Protein AF-A0A7C9DR05-F1 (afdb_monomer_lite)

Sequence (102 aa):
LGPEIKPVDAVTITAGLDNQGVVILQRQIMKEQDEGLEKLEETVISTKHVALTVNEELSLHARLIDSLDDHVEFTGSRMQVLFCYHISFSFPRVRFNRSLLY

pLDDT: mean 85.6, std 13.44, range [41.84, 97.75]

Foldseek 3Di:
DPPPCDPVNVCVVCVPDDPVRNVVVVVVVVVVVVVVVVVVVVVVVVVVVVVVVVVVVVVVVVVVVVVVVVVVVVVVLVVVVVVVVVCCVVPVPDDDDPVVSD

Radius of gyration: 35.76 Å; chains: 1; bounding box: 70×25×89 Å

Secondary structure (DSSP, 8-state):
------HHHHHHHHTT--HHHHHHHHHHHHHHHHHHHHHHHHHHHHHHHHHHHHHHHHHHHHHHHHHHHHHHHHHHHHHHHHHHHHHHHH-TT----GGG--

Structure (mmCIF, N/CA/C/O backbone):
data_AF-A0A7C9DR05-F1
#
_entry.id   AF-A0A7C9DR05-F1
#
loop_
_atom_site.group_PDB
_atom_site.id
_atom_site.type_symbol
_atom_site.label_atom_id
_atom_site.label_alt_id
_atom_site.label_comp_id
_atom_site.label_asym_id
_atom_site.label_entity_id
_atom_site.label_seq_id
_atom_site.pdbx_PDB_ins_code
_atom_site.Cartn_x
_atom_site.Cartn_y
_atom_site.Cartn_z
_atom_site.occupancy
_atom_site.B_iso_or_equiv
_atom_site.auth_seq_id
_atom_site.auth_comp_id
_atom_site.auth_asym_id
_atom_site.auth_atom_id
_atom_site.pdbx_PDB_model_num
ATOM 1 N N . LEU A 1 1 ? -16.059 -6.110 9.584 1.00 41.84 1 LEU A N 1
ATOM 2 C CA . LEU A 1 1 ? -17.383 -6.762 9.696 1.00 41.84 1 LEU A CA 1
ATOM 3 C C .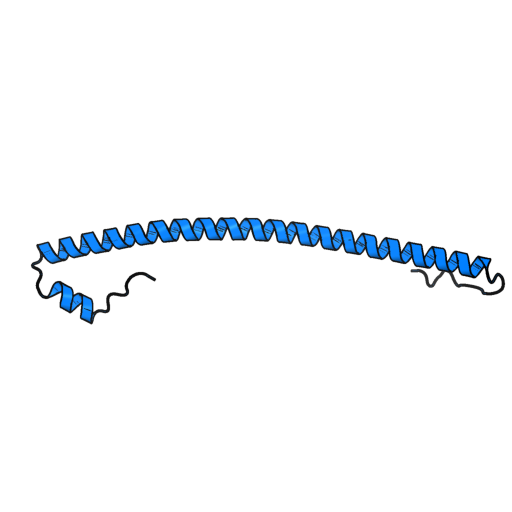 LEU A 1 1 ? -17.521 -7.198 11.146 1.00 41.84 1 LEU A C 1
ATOM 5 O O . LEU A 1 1 ? -16.951 -8.216 11.514 1.00 41.84 1 LEU A O 1
ATOM 9 N N . GLY A 1 2 ? -18.113 -6.345 11.988 1.00 56.81 2 GLY A N 1
ATOM 10 C CA . GLY A 1 2 ? -18.396 -6.697 13.385 1.00 56.81 2 GLY A CA 1
ATOM 11 C C . GLY A 1 2 ? -19.436 -7.821 13.452 1.00 56.81 2 GLY A C 1
ATOM 12 O O . GLY A 1 2 ? -20.055 -8.110 12.425 1.00 56.81 2 GLY A O 1
ATOM 13 N N . PRO A 1 3 ? -19.627 -8.467 14.613 1.00 60.34 3 PRO A N 1
ATOM 14 C CA . PRO A 1 3 ? -20.651 -9.491 14.754 1.00 60.34 3 PRO A CA 1
ATOM 15 C C . PRO A 1 3 ? -22.007 -8.865 14.417 1.00 60.34 3 PRO A C 1
ATOM 17 O O . PRO A 1 3 ? -22.508 -7.999 15.131 1.00 60.34 3 PRO A O 1
ATOM 20 N N . GLU A 1 4 ? -22.574 -9.257 13.279 1.00 58.84 4 GLU A N 1
ATOM 21 C CA . GLU A 1 4 ? -23.923 -8.875 12.891 1.00 58.84 4 GLU A CA 1
ATOM 22 C C . GLU A 1 4 ? -24.874 -9.639 13.815 1.00 58.84 4 GLU A C 1
ATOM 24 O O . GLU A 1 4 ? -25.217 -10.794 13.566 1.00 58.84 4 GLU A O 1
ATOM 29 N N . ILE A 1 5 ? -25.236 -9.028 14.947 1.00 62.88 5 ILE A N 1
ATOM 30 C CA . ILE A 1 5 ? -26.241 -9.599 15.840 1.00 62.88 5 ILE A CA 1
ATOM 31 C C . ILE A 1 5 ? -27.564 -9.501 15.086 1.00 62.88 5 ILE A C 1
ATOM 33 O O . ILE A 1 5 ? -28.135 -8.416 14.947 1.00 62.88 5 ILE A O 1
ATOM 37 N N . LYS A 1 6 ? -28.042 -10.627 14.551 1.00 68.38 6 LYS A N 1
ATOM 38 C CA . LYS A 1 6 ? -29.340 -10.662 13.883 1.00 68.38 6 LYS A CA 1
ATOM 39 C C . LYS A 1 6 ? -30.409 -10.220 14.886 1.00 68.38 6 LYS A C 1
ATOM 41 O O . LYS A 1 6 ? -30.320 -10.563 16.065 1.00 68.38 6 LYS A O 1
ATOM 46 N N . PRO A 1 7 ? -31.455 -9.503 14.451 1.00 64.25 7 PRO A N 1
ATOM 47 C CA . PRO A 1 7 ? -32.481 -8.983 15.356 1.00 64.25 7 PRO A CA 1
ATOM 48 C C . PRO A 1 7 ? -33.153 -10.082 16.203 1.00 64.25 7 PRO A C 1
ATOM 50 O O . PRO A 1 7 ? -33.514 -9.838 17.349 1.00 64.25 7 PRO A O 1
ATOM 53 N N . VAL A 1 8 ? -33.246 -11.312 15.681 1.00 65.00 8 VAL A N 1
ATOM 54 C CA . VAL A 1 8 ? -33.702 -12.503 16.423 1.00 65.00 8 VAL A CA 1
ATOM 55 C C . VAL A 1 8 ? -32.773 -12.879 17.585 1.00 65.00 8 VAL A C 1
ATOM 57 O O . VAL A 1 8 ? -33.252 -13.241 18.661 1.00 65.00 8 VAL A O 1
ATOM 60 N N . ASP A 1 9 ? -31.461 -12.745 17.408 1.00 71.88 9 ASP A N 1
ATOM 61 C CA . ASP A 1 9 ? -30.470 -13.065 18.435 1.00 71.88 9 ASP A CA 1
ATOM 62 C C . ASP A 1 9 ? -30.470 -11.987 19.525 1.00 71.88 9 ASP A C 1
ATOM 64 O O . ASP A 1 9 ? -30.456 -12.310 20.708 1.00 71.88 9 ASP A O 1
ATOM 68 N N . ALA A 1 10 ? -30.614 -10.710 19.155 1.00 70.88 10 ALA A N 1
ATOM 69 C CA . ALA A 1 10 ? -30.713 -9.603 20.110 1.00 70.88 10 ALA A CA 1
ATOM 70 C C . ALA A 1 10 ? -31.934 -9.731 21.042 1.00 70.88 10 ALA A C 1
ATOM 72 O O . ALA A 1 10 ? -31.819 -9.530 22.253 1.00 70.88 10 ALA A O 1
ATOM 73 N N . VAL A 1 11 ? -33.095 -10.112 20.498 1.00 75.19 11 VAL A N 1
ATOM 74 C CA . VAL A 1 11 ? -34.311 -10.368 21.290 1.00 75.19 11 VAL A CA 1
ATOM 75 C C . VAL A 1 11 ? -34.119 -11.582 22.201 1.00 75.19 11 VAL A C 1
ATOM 77 O O . VAL A 1 11 ? -34.504 -11.539 23.365 1.00 75.19 11 VAL A O 1
ATOM 80 N N . THR A 1 12 ? -33.463 -12.638 21.716 1.00 78.19 12 THR A N 1
ATOM 81 C CA . THR A 1 12 ? -33.197 -13.849 22.510 1.00 78.19 12 THR A CA 1
ATOM 82 C C . THR A 1 12 ? -32.218 -13.584 23.661 1.00 78.19 12 THR A C 1
ATOM 84 O O . THR A 1 12 ? -32.439 -14.056 24.773 1.00 78.19 12 THR A O 1
ATOM 87 N N . ILE A 1 13 ? -31.170 -12.787 23.429 1.00 78.38 13 ILE A N 1
ATOM 88 C CA . ILE A 1 13 ? -30.152 -12.423 24.431 1.00 78.38 13 ILE A CA 1
ATOM 89 C C . ILE A 1 13 ? -30.735 -11.497 25.513 1.00 78.38 13 ILE A C 1
ATOM 91 O O . ILE A 1 13 ? -30.357 -11.590 26.679 1.00 78.38 13 ILE A O 1
ATOM 95 N N . THR A 1 14 ? -31.667 -10.612 25.147 1.00 81.12 14 THR A N 1
ATOM 96 C CA . THR A 1 14 ? -32.250 -9.625 26.076 1.00 81.12 14 THR A CA 1
ATOM 97 C C . THR A 1 14 ? -33.506 -10.111 26.800 1.00 81.12 14 THR A C 1
ATOM 99 O O . THR A 1 14 ? -33.832 -9.561 27.848 1.00 81.12 14 THR A O 1
ATOM 102 N N . ALA A 1 15 ? -34.176 -11.167 26.319 1.00 80.31 15 ALA A N 1
ATOM 103 C CA . ALA A 1 15 ? -35.423 -11.688 26.894 1.00 80.31 15 ALA A CA 1
ATOM 104 C C . ALA A 1 15 ? -35.326 -12.139 28.369 1.00 80.31 15 ALA A C 1
ATOM 106 O O . ALA A 1 15 ? -36.354 -12.255 29.034 1.00 80.31 15 ALA A O 1
ATOM 107 N N . GLY A 1 16 ? -34.117 -12.401 28.882 1.00 80.19 16 GLY A N 1
ATOM 108 C CA . GLY A 1 16 ? -33.868 -12.808 30.272 1.00 80.19 16 GLY A CA 1
ATOM 109 C C . GLY A 1 16 ? -33.224 -11.739 31.162 1.00 80.19 16 GLY A C 1
ATOM 110 O O . GLY A 1 16 ? -32.899 -12.040 32.309 1.00 80.19 16 GLY A O 1
ATOM 111 N N . LEU A 1 17 ? -32.999 -10.525 30.652 1.00 86.25 17 LEU A N 1
ATOM 112 C CA . LEU A 1 17 ? -32.317 -9.453 31.379 1.00 86.25 17 LEU A CA 1
ATOM 113 C C . LEU A 1 17 ? -33.326 -8.446 31.940 1.00 86.25 17 LEU A C 1
ATOM 115 O O . LEU A 1 17 ? -34.299 -8.087 31.280 1.00 86.25 17 LEU A O 1
ATOM 119 N N . ASP A 1 18 ? -33.071 -7.950 33.149 1.00 87.69 18 ASP A N 1
ATOM 120 C CA . ASP A 1 18 ? -33.748 -6.757 33.647 1.00 87.69 18 ASP A CA 1
ATOM 121 C C . ASP A 1 18 ? -33.178 -5.492 32.974 1.00 87.69 18 ASP A C 1
ATOM 123 O O . ASP A 1 18 ? -32.178 -5.531 32.251 1.00 87.69 18 ASP A O 1
ATOM 127 N N . ASN A 1 19 ? -33.798 -4.332 33.210 1.00 87.19 19 ASN A N 1
ATOM 128 C CA . ASN A 1 19 ? -33.354 -3.077 32.591 1.00 87.19 19 ASN A CA 1
ATOM 129 C C . ASN A 1 19 ? -31.884 -2.746 32.912 1.00 87.19 19 ASN A C 1
ATOM 131 O O . ASN A 1 19 ? -31.191 -2.167 32.078 1.00 87.19 19 ASN A O 1
ATOM 135 N N . GLN A 1 20 ? -31.386 -3.114 34.099 1.00 90.19 20 GLN A N 1
ATOM 136 C CA . GLN A 1 20 ? -29.971 -2.936 34.437 1.00 90.19 20 GLN A CA 1
ATOM 137 C C . GLN A 1 20 ? -29.075 -3.884 33.634 1.00 90.19 20 GLN A C 1
ATOM 139 O O . GLN A 1 20 ? -28.062 -3.437 33.090 1.00 90.19 20 GLN A O 1
ATOM 144 N N . GLY A 1 21 ? -29.461 -5.152 33.498 1.00 87.88 21 GLY A N 1
ATOM 145 C CA . GLY A 1 21 ? -28.780 -6.154 32.687 1.00 87.88 21 GLY A CA 1
ATOM 146 C C . GLY A 1 21 ? -28.688 -5.756 31.215 1.00 87.88 21 GLY A C 1
ATOM 147 O O . GLY A 1 21 ? -27.615 -5.871 30.624 1.00 87.88 21 GLY A O 1
ATOM 148 N N . VAL A 1 22 ? -29.754 -5.190 30.640 1.00 89.69 22 VAL A N 1
ATOM 149 C CA . VAL A 1 22 ? -29.749 -4.674 29.257 1.00 89.69 22 VAL A CA 1
ATOM 150 C C . VAL A 1 22 ? -28.737 -3.535 29.086 1.00 89.69 22 VAL A C 1
ATOM 152 O O . VAL A 1 22 ? -27.972 -3.526 28.123 1.00 89.69 22 VAL A O 1
ATOM 155 N N . VAL A 1 23 ? -28.674 -2.592 30.032 1.00 91.12 23 VAL A N 1
ATOM 156 C CA . VAL A 1 23 ? -27.720 -1.470 29.965 1.00 91.12 23 VAL A CA 1
ATOM 157 C C . VAL A 1 23 ? -26.272 -1.947 30.162 1.00 91.12 23 VAL A C 1
ATOM 159 O O . VAL A 1 23 ? -25.352 -1.408 29.543 1.00 91.12 23 VAL A O 1
ATOM 162 N N . ILE A 1 24 ? -26.038 -2.958 31.006 1.00 90.56 24 ILE A N 1
ATOM 163 C CA . ILE A 1 24 ? -24.712 -3.578 31.166 1.00 90.56 24 ILE A CA 1
ATOM 164 C C . ILE A 1 24 ? -24.281 -4.261 29.864 1.00 90.56 24 ILE A C 1
ATOM 166 O O . ILE A 1 24 ? -23.165 -4.017 29.403 1.00 90.56 24 ILE A O 1
ATOM 170 N N . LEU A 1 25 ? -25.171 -5.039 29.243 1.00 89.56 25 LEU A N 1
ATOM 171 C CA . LEU A 1 25 ? -24.921 -5.676 27.950 1.00 89.56 25 LEU A CA 1
ATOM 172 C C . LEU A 1 25 ? -24.590 -4.638 26.871 1.00 89.56 25 LEU A C 1
ATOM 174 O O . LEU A 1 25 ? -23.616 -4.798 26.141 1.00 89.56 25 LEU A O 1
ATOM 178 N N . GLN A 1 26 ? -25.349 -3.541 26.803 1.00 89.75 26 GLN A N 1
ATOM 179 C CA . GLN A 1 26 ? -25.085 -2.468 25.847 1.00 89.75 26 GLN A CA 1
ATOM 180 C C . GLN A 1 26 ? -23.687 -1.865 26.038 1.00 89.75 26 GLN A C 1
ATOM 182 O O . GLN A 1 26 ? -22.970 -1.675 25.060 1.00 89.75 26 GLN A O 1
ATOM 187 N N . ARG A 1 27 ? -23.263 -1.610 27.283 1.00 92.12 27 ARG A N 1
ATOM 188 C CA . ARG A 1 27 ? -21.907 -1.108 27.568 1.00 92.12 27 ARG A CA 1
ATOM 189 C C . ARG A 1 27 ? -20.815 -2.090 27.152 1.00 92.12 27 ARG A C 1
ATOM 191 O O . ARG A 1 27 ? -19.778 -1.653 26.663 1.00 92.12 27 ARG A O 1
ATOM 198 N N . GLN A 1 28 ? -21.041 -3.389 27.331 1.00 90.44 28 GLN A N 1
ATOM 199 C CA . GLN A 1 28 ? -20.096 -4.408 26.883 1.00 90.44 28 GLN A CA 1
ATOM 200 C C . GLN A 1 28 ? -19.974 -4.418 25.355 1.00 90.44 28 GLN A C 1
ATOM 202 O O . GLN A 1 28 ? -18.862 -4.372 24.840 1.00 90.44 28 GLN A O 1
ATOM 207 N N . ILE A 1 29 ? -21.101 -4.386 24.641 1.00 89.00 29 ILE A N 1
ATOM 208 C CA . ILE A 1 29 ? -21.116 -4.326 23.173 1.00 89.00 29 ILE A CA 1
ATOM 209 C C . ILE A 1 29 ? -20.409 -3.061 22.675 1.00 89.00 29 ILE A C 1
ATOM 211 O O . ILE A 1 29 ? -19.618 -3.137 21.741 1.00 89.00 29 ILE A O 1
ATOM 215 N N . MET A 1 30 ? -20.651 -1.907 23.307 1.00 92.38 30 MET A N 1
ATOM 216 C CA . MET A 1 30 ? -19.967 -0.659 22.949 1.00 92.38 30 MET A CA 1
ATOM 217 C C . MET A 1 30 ? -18.452 -0.772 23.133 1.00 92.38 30 MET A C 1
ATOM 219 O O . MET A 1 30 ? -17.701 -0.353 22.262 1.00 92.38 30 MET A O 1
ATOM 223 N N . LYS A 1 31 ? -17.999 -1.408 24.217 1.00 93.31 31 LYS A N 1
ATOM 224 C CA . LYS A 1 31 ? -16.572 -1.649 24.442 1.00 93.31 31 LYS A CA 1
ATOM 225 C C . LYS A 1 31 ? -15.965 -2.572 23.378 1.00 93.31 31 LYS A C 1
ATOM 227 O O . LYS A 1 31 ? -14.898 -2.276 22.854 1.00 93.31 31 LYS A O 1
ATOM 232 N N . GLU A 1 32 ? -16.643 -3.666 23.037 1.00 90.75 32 GLU A N 1
ATOM 233 C CA . GLU A 1 32 ? -16.190 -4.592 21.987 1.00 90.75 32 GLU A CA 1
ATOM 234 C C . GLU A 1 32 ? -16.130 -3.911 20.609 1.00 90.75 32 GLU A C 1
ATOM 236 O O . GLU A 1 32 ? -15.237 -4.190 19.806 1.00 90.75 32 GLU A O 1
ATOM 241 N N . GLN A 1 33 ? -17.062 -2.995 20.331 1.00 94.06 33 GLN A N 1
ATOM 242 C CA . GLN A 1 33 ? -17.053 -2.186 19.115 1.00 94.06 33 GLN A CA 1
ATOM 243 C C . GLN A 1 33 ? -15.892 -1.193 19.094 1.00 94.06 33 GLN A C 1
ATOM 245 O O . GLN A 1 33 ? -15.219 -1.114 18.069 1.00 94.06 33 GLN A O 1
ATOM 250 N N . ASP A 1 34 ? -15.623 -0.494 20.196 1.00 93.50 34 ASP A N 1
ATOM 251 C CA . ASP A 1 34 ? -14.493 0.437 20.300 1.00 93.50 34 ASP A CA 1
ATOM 252 C C . ASP A 1 34 ? -13.154 -0.287 20.071 1.00 93.50 34 ASP A C 1
ATOM 254 O O . ASP A 1 34 ? -12.349 0.151 19.249 1.00 93.50 34 ASP A O 1
ATOM 258 N N . GLU A 1 35 ? -12.952 -1.457 20.689 1.00 95.56 35 GLU A N 1
ATOM 259 C CA . GLU A 1 35 ? -11.771 -2.305 20.446 1.00 95.56 35 GLU A CA 1
ATOM 260 C C . GLU A 1 35 ? -11.684 -2.778 18.979 1.00 95.56 35 GLU A C 1
ATOM 262 O O . GLU A 1 35 ? -10.598 -2.943 18.414 1.00 95.56 35 GLU A O 1
ATOM 267 N N . GLY A 1 36 ? -12.831 -3.017 18.337 1.00 93.81 36 GLY A N 1
ATOM 268 C CA . GLY A 1 36 ? -12.907 -3.345 16.915 1.00 93.81 36 GLY A CA 1
ATOM 269 C C . GLY A 1 36 ? -12.550 -2.166 16.005 1.00 93.81 36 GLY A C 1
ATOM 270 O O . GLY A 1 36 ? -11.904 -2.367 14.974 1.00 93.81 36 GLY A O 1
ATOM 271 N N . LEU A 1 37 ? -12.949 -0.949 16.378 1.00 96.88 37 LEU A N 1
ATOM 272 C CA . LEU A 1 37 ? -12.637 0.278 15.649 1.00 96.88 37 LEU A CA 1
ATOM 273 C C . LEU A 1 37 ? -11.158 0.648 15.766 1.00 96.88 37 LEU A C 1
ATOM 275 O O . LEU A 1 37 ? -10.573 1.027 14.757 1.00 96.88 37 LEU A O 1
ATOM 279 N N . GLU A 1 38 ? -10.538 0.456 16.929 1.00 96.69 38 GLU A N 1
ATOM 280 C CA . GLU A 1 38 ? -9.098 0.677 17.123 1.00 96.69 38 GLU A CA 1
ATOM 281 C C . GLU A 1 38 ? -8.262 -0.220 16.190 1.00 96.69 38 GLU A C 1
ATOM 283 O O . GLU A 1 38 ? -7.389 0.251 15.461 1.00 96.69 38 GLU A O 1
ATOM 288 N N . LYS A 1 39 ? -8.600 -1.513 16.107 1.00 95.00 39 LYS A N 1
ATOM 289 C CA . LYS A 1 39 ? -7.939 -2.452 15.178 1.00 95.00 39 LYS A CA 1
ATOM 290 C C . LYS A 1 39 ? -8.184 -2.098 13.714 1.00 95.00 39 LYS A C 1
ATOM 292 O O . LYS A 1 39 ? -7.311 -2.288 12.860 1.00 95.00 39 LYS A O 1
ATOM 297 N N . LEU A 1 40 ? -9.389 -1.622 13.398 1.00 96.44 40 LEU A N 1
ATOM 298 C CA . LEU A 1 40 ? -9.711 -1.160 12.053 1.00 96.44 40 LEU A CA 1
ATOM 299 C C . LEU A 1 40 ? -8.886 0.080 11.695 1.00 96.44 40 LEU A C 1
ATOM 301 O O . LEU A 1 40 ? -8.354 0.140 10.589 1.00 96.44 40 LEU A O 1
ATOM 305 N N . GLU A 1 41 ? -8.752 1.033 12.612 1.00 97.12 41 GLU A N 1
ATOM 306 C CA . GLU A 1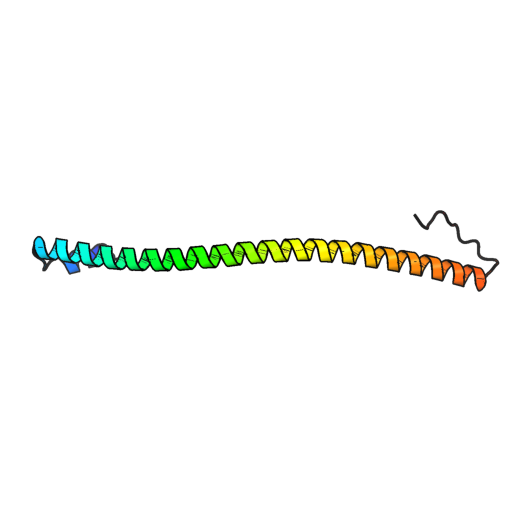 41 ? -7.926 2.226 12.440 1.00 97.12 41 GLU A CA 1
ATOM 307 C C . GLU A 1 41 ? -6.465 1.850 12.175 1.00 97.12 41 GLU A C 1
ATOM 309 O O . GLU A 1 41 ? -5.904 2.285 11.168 1.00 97.12 41 GLU A O 1
ATOM 314 N N . GLU A 1 42 ? -5.879 0.975 12.997 1.00 97.38 42 GLU A N 1
ATOM 315 C CA . GLU A 1 42 ? -4.513 0.472 12.803 1.00 97.38 42 GLU A CA 1
ATOM 316 C C . GLU A 1 42 ? -4.337 -0.137 11.402 1.00 97.38 42 GLU A C 1
ATOM 318 O O . GLU A 1 42 ? -3.398 0.189 10.666 1.00 97.38 42 GLU A O 1
ATOM 323 N N . THR A 1 43 ? -5.294 -0.971 10.988 1.00 97.19 43 THR A N 1
ATOM 324 C CA . THR A 1 43 ? -5.280 -1.620 9.671 1.00 97.19 43 THR A CA 1
ATOM 325 C C . THR A 1 43 ? -5.379 -0.602 8.534 1.00 97.19 43 THR A C 1
ATOM 327 O O . THR A 1 43 ? -4.667 -0.713 7.532 1.00 97.19 43 THR A O 1
ATOM 330 N N . VAL A 1 44 ? -6.243 0.406 8.668 1.00 97.31 44 VAL A N 1
ATOM 331 C CA . VAL A 1 44 ? -6.429 1.463 7.665 1.00 97.31 44 VAL A CA 1
ATOM 332 C C . VAL A 1 44 ? -5.180 2.335 7.556 1.00 97.31 44 VAL A C 1
ATOM 334 O O . VAL A 1 44 ? -4.754 2.641 6.440 1.00 97.31 44 VAL A O 1
ATOM 337 N N . ILE A 1 45 ? -4.555 2.696 8.679 1.00 97.56 45 ILE A N 1
ATOM 338 C CA . ILE A 1 45 ? -3.299 3.457 8.701 1.00 97.56 45 ILE A CA 1
ATOM 339 C C . ILE A 1 45 ? -2.182 2.660 8.021 1.00 97.56 45 ILE A C 1
ATOM 341 O O . ILE A 1 45 ? -1.498 3.196 7.147 1.00 97.56 45 ILE A O 1
ATOM 345 N N . SER A 1 46 ? -2.035 1.379 8.362 1.00 97.19 46 SER A N 1
ATOM 346 C CA . SER A 1 46 ? -1.051 0.485 7.743 1.00 97.19 46 SER A CA 1
ATOM 347 C C . SER A 1 46 ? -1.268 0.371 6.230 1.00 97.19 46 SER A C 1
ATOM 349 O O . SER A 1 46 ? -0.354 0.613 5.440 1.00 97.19 46 SER A O 1
ATOM 351 N N . THR A 1 47 ? -2.513 0.128 5.809 1.00 97.12 47 THR A N 1
ATOM 352 C CA . THR A 1 47 ? -2.885 0.040 4.387 1.00 97.12 47 THR A CA 1
ATOM 353 C C . THR A 1 47 ? -2.589 1.346 3.648 1.00 97.12 47 THR A C 1
ATOM 355 O O . THR A 1 47 ? -2.063 1.321 2.535 1.00 97.12 47 THR A O 1
ATOM 358 N N . LYS A 1 48 ? -2.868 2.501 4.268 1.00 97.00 48 LYS A N 1
ATOM 359 C CA . LYS A 1 48 ? -2.535 3.817 3.709 1.00 97.00 48 LYS A CA 1
ATOM 360 C C . LYS A 1 48 ? -1.028 3.982 3.526 1.00 97.00 48 LYS A C 1
ATOM 362 O O . LYS A 1 48 ? -0.609 4.474 2.482 1.00 97.00 48 LYS A O 1
ATOM 367 N N . HIS A 1 49 ? -0.223 3.594 4.513 1.00 96.56 49 HIS A N 1
ATOM 368 C CA . HIS A 1 49 ? 1.230 3.709 4.421 1.00 96.56 49 HIS A CA 1
ATOM 369 C C . HIS A 1 49 ? 1.782 2.860 3.269 1.00 96.56 49 HIS A C 1
ATOM 371 O O . HIS A 1 49 ? 2.509 3.383 2.429 1.00 96.56 49 HIS A O 1
ATOM 377 N N . VAL A 1 50 ? 1.333 1.605 3.152 1.00 96.69 50 VAL A N 1
ATOM 378 C CA . VAL A 1 50 ? 1.696 0.721 2.031 1.00 96.69 50 VAL A CA 1
ATOM 379 C C . VAL A 1 50 ? 1.299 1.336 0.689 1.00 96.69 50 VAL A C 1
ATOM 381 O O . VAL A 1 50 ? 2.108 1.358 -0.234 1.00 96.69 50 VAL A O 1
ATOM 384 N N . ALA A 1 51 ? 0.083 1.877 0.572 1.00 96.62 51 ALA A N 1
ATOM 385 C CA . ALA A 1 51 ? -0.381 2.498 -0.667 1.00 96.62 51 ALA A CA 1
ATOM 386 C C . ALA A 1 51 ? 0.475 3.708 -1.084 1.00 96.62 51 ALA A C 1
ATOM 388 O O . ALA A 1 51 ? 0.768 3.867 -2.269 1.00 96.62 51 ALA A O 1
ATOM 389 N N . LEU A 1 52 ? 0.905 4.538 -0.125 1.00 97.75 52 LEU A N 1
ATOM 390 C CA . LEU A 1 52 ? 1.802 5.665 -0.395 1.00 97.75 52 LEU A CA 1
ATOM 391 C C . LEU A 1 52 ? 3.170 5.184 -0.889 1.00 97.75 52 LEU A C 1
ATOM 393 O O . LEU A 1 52 ? 3.627 5.647 -1.932 1.00 97.75 52 LEU A O 1
ATOM 397 N N . THR A 1 53 ? 3.771 4.203 -0.212 1.00 97.00 53 THR A N 1
ATOM 398 C CA . THR A 1 53 ? 5.060 3.620 -0.617 1.00 97.00 53 THR A CA 1
ATOM 399 C C . THR A 1 53 ? 4.991 2.976 -2.002 1.00 97.00 53 THR A C 1
ATOM 401 O O . THR A 1 53 ? 5.875 3.182 -2.827 1.00 97.00 53 THR A O 1
ATOM 404 N N . VAL A 1 54 ? 3.919 2.237 -2.304 1.00 96.81 54 VAL A N 1
ATOM 405 C CA . VAL A 1 54 ? 3.719 1.635 -3.633 1.00 96.81 54 VAL A CA 1
ATOM 406 C C . VAL A 1 54 ? 3.606 2.709 -4.717 1.00 96.81 54 VAL A C 1
ATOM 408 O O . VAL A 1 54 ? 4.167 2.548 -5.799 1.00 96.81 54 VAL A O 1
ATOM 411 N N . ASN A 1 55 ? 2.909 3.814 -4.445 1.00 96.00 55 ASN A N 1
ATOM 412 C CA . ASN A 1 55 ? 2.790 4.920 -5.395 1.00 96.00 55 ASN A CA 1
ATOM 413 C C . ASN A 1 55 ? 4.137 5.619 -5.657 1.00 96.00 55 ASN A C 1
ATOM 415 O O . ASN A 1 55 ? 4.431 5.996 -6.795 1.00 96.00 55 ASN A O 1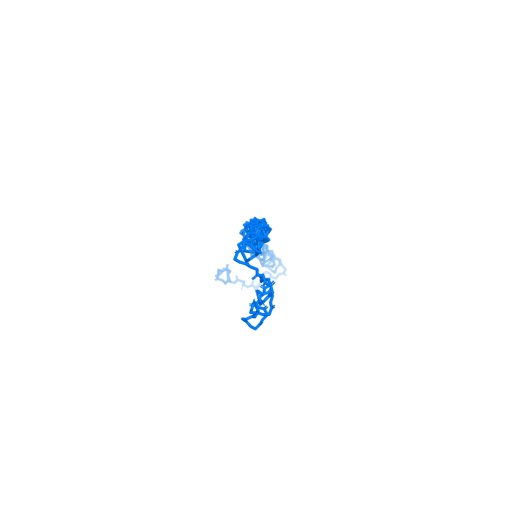
ATOM 419 N N . GLU A 1 56 ? 4.959 5.787 -4.621 1.00 96.62 56 GLU A N 1
ATOM 420 C CA . GLU A 1 56 ? 6.315 6.331 -4.744 1.00 96.62 56 GLU A CA 1
ATOM 421 C C . GLU A 1 56 ? 7.205 5.423 -5.602 1.00 96.62 56 GLU A C 1
ATOM 423 O O . GLU A 1 56 ? 7.837 5.908 -6.543 1.00 96.62 56 GLU A O 1
ATOM 428 N N . GLU A 1 57 ? 7.180 4.109 -5.358 1.00 96.25 57 GLU A N 1
ATOM 429 C CA . GLU A 1 57 ? 7.951 3.133 -6.137 1.00 96.25 57 GLU A CA 1
ATOM 430 C C . GLU A 1 57 ? 7.497 3.083 -7.602 1.00 96.25 57 GLU A C 1
ATOM 432 O O . GLU A 1 57 ? 8.324 3.100 -8.508 1.00 96.25 57 GLU A O 1
ATOM 437 N N . LEU A 1 58 ? 6.186 3.110 -7.867 1.00 97.12 58 LEU A N 1
ATOM 438 C CA . LEU A 1 58 ? 5.650 3.189 -9.232 1.00 97.12 58 LEU A CA 1
ATOM 439 C C . LEU A 1 58 ? 6.104 4.460 -9.958 1.00 97.12 58 LEU A C 1
ATOM 441 O O . LEU A 1 58 ? 6.455 4.408 -11.137 1.00 97.12 58 LEU A O 1
ATOM 445 N N . SER A 1 59 ? 6.126 5.594 -9.256 1.00 95.75 59 SER A N 1
ATOM 446 C CA . SER A 1 59 ? 6.604 6.863 -9.815 1.00 95.75 59 SER A CA 1
ATOM 447 C C . SER A 1 59 ? 8.101 6.811 -10.137 1.00 95.75 59 SER A C 1
ATOM 449 O O . SER A 1 59 ? 8.538 7.369 -11.145 1.00 95.75 59 SER A O 1
ATOM 451 N N . LEU A 1 60 ? 8.893 6.138 -9.299 1.00 96.56 60 LEU A N 1
ATOM 452 C CA . LEU A 1 60 ? 10.315 5.905 -9.535 1.00 96.56 60 LEU A CA 1
ATOM 453 C C . LEU A 1 60 ? 10.532 4.942 -10.712 1.00 96.56 60 LEU A C 1
ATOM 455 O O . LEU A 1 60 ? 11.326 5.244 -11.602 1.00 96.56 60 LEU A O 1
ATOM 459 N N . HIS A 1 61 ? 9.787 3.839 -10.767 1.00 95.62 61 HIS A N 1
ATOM 460 C CA . HIS A 1 61 ? 9.824 2.871 -11.861 1.00 95.62 61 HIS A CA 1
ATOM 461 C C . HIS A 1 61 ? 9.468 3.497 -13.211 1.00 95.62 61 HIS A C 1
ATOM 463 O O . HIS A 1 61 ? 10.148 3.208 -14.191 1.00 95.62 61 HIS A O 1
ATOM 469 N N . ALA A 1 62 ? 8.469 4.382 -13.274 1.00 94.62 62 ALA A N 1
ATOM 470 C CA . ALA A 1 62 ? 8.137 5.099 -14.506 1.00 94.62 62 ALA A CA 1
ATOM 471 C C . ALA A 1 62 ? 9.343 5.896 -15.033 1.00 94.62 62 ALA A C 1
ATOM 473 O O . ALA A 1 62 ? 9.735 5.734 -16.182 1.00 94.62 62 ALA A O 1
ATOM 474 N N . ARG A 1 63 ? 10.021 6.651 -14.157 1.00 95.00 63 ARG A N 1
ATOM 475 C CA . ARG A 1 63 ? 11.229 7.410 -14.528 1.00 95.00 63 ARG A CA 1
ATOM 476 C C . ARG A 1 63 ? 12.385 6.513 -14.966 1.00 95.00 63 ARG A C 1
ATOM 478 O O . ARG A 1 63 ? 13.140 6.882 -15.861 1.00 95.00 63 ARG A O 1
ATOM 485 N N . LEU A 1 64 ? 12.561 5.361 -14.315 1.00 95.25 64 LEU A N 1
ATOM 486 C CA . LEU A 1 64 ? 13.589 4.393 -14.704 1.00 95.25 64 LEU A CA 1
ATOM 487 C C . LEU A 1 64 ? 13.303 3.783 -16.079 1.00 95.25 64 LEU A C 1
ATOM 489 O O . LEU A 1 64 ? 14.238 3.585 -16.849 1.00 95.25 64 LEU A O 1
ATOM 493 N N . ILE A 1 65 ? 12.036 3.495 -16.383 1.00 96.19 65 ILE A N 1
ATOM 494 C CA . ILE A 1 65 ? 11.615 2.982 -17.691 1.00 96.19 65 ILE A CA 1
ATOM 495 C C . ILE A 1 65 ? 11.845 4.037 -18.772 1.00 96.19 65 ILE A C 1
ATOM 497 O O . ILE A 1 65 ? 12.456 3.707 -19.783 1.00 96.19 65 ILE A O 1
ATOM 501 N N . ASP A 1 66 ? 11.454 5.289 -18.532 1.00 94.25 66 ASP A N 1
ATOM 502 C CA . ASP A 1 66 ? 11.691 6.390 -19.475 1.00 94.25 66 ASP A CA 1
ATOM 503 C C . ASP A 1 66 ? 13.196 6.549 -19.766 1.00 94.25 66 ASP A C 1
ATOM 505 O O . ASP A 1 66 ? 13.623 6.589 -20.916 1.00 94.25 66 ASP A O 1
ATOM 509 N N . SER A 1 67 ? 14.039 6.528 -18.726 1.00 93.25 67 SER A N 1
ATOM 510 C CA . SER A 1 67 ? 15.497 6.600 -18.902 1.00 93.25 67 SER A CA 1
ATOM 511 C C . SER A 1 67 ? 16.077 5.391 -19.644 1.00 93.25 67 SER A C 1
ATOM 513 O O . SER A 1 67 ? 17.097 5.520 -20.327 1.00 93.25 67 SER A O 1
ATOM 515 N N . LEU A 1 68 ? 15.489 4.205 -19.473 1.00 94.38 68 LEU A N 1
ATOM 516 C CA . LEU A 1 68 ? 15.914 3.013 -20.196 1.00 94.38 68 LEU A CA 1
ATOM 517 C C . LEU A 1 68 ? 15.551 3.114 -21.681 1.00 94.38 68 LEU A C 1
ATOM 519 O O . LEU A 1 68 ? 16.369 2.723 -22.514 1.00 94.38 68 LEU A O 1
ATOM 523 N N . ASP A 1 69 ? 14.374 3.648 -22.001 1.00 93.06 69 ASP A N 1
ATOM 524 C CA . ASP A 1 69 ? 13.918 3.876 -23.375 1.00 93.06 69 ASP A CA 1
ATOM 525 C C . ASP A 1 69 ? 14.887 4.801 -24.128 1.00 93.06 69 ASP A C 1
ATOM 527 O O . ASP A 1 69 ? 15.447 4.408 -25.158 1.00 93.06 69 ASP A O 1
ATOM 531 N N . ASP A 1 70 ? 15.241 5.938 -23.516 1.00 92.44 70 ASP A N 1
ATOM 532 C CA . ASP A 1 70 ? 16.235 6.882 -24.045 1.00 92.44 70 ASP A CA 1
ATOM 533 C C . ASP A 1 70 ? 17.586 6.197 -24.341 1.00 92.44 70 ASP A C 1
ATOM 535 O O . ASP A 1 70 ? 18.232 6.417 -25.374 1.00 92.44 70 ASP A O 1
ATOM 539 N N . HIS A 1 71 ? 18.049 5.333 -23.431 1.00 93.12 71 HIS A N 1
ATOM 540 C CA . HIS A 1 71 ? 19.319 4.620 -23.588 1.00 93.12 71 HIS A CA 1
ATOM 541 C C . HIS A 1 71 ? 19.277 3.568 -24.705 1.00 93.12 71 HIS A C 1
ATOM 543 O O . HIS A 1 71 ? 20.284 3.368 -25.406 1.00 93.12 71 HIS A O 1
ATOM 549 N N . VAL A 1 72 ? 18.143 2.884 -24.877 1.00 93.81 72 VAL A N 1
ATOM 550 C CA . VAL A 1 72 ? 17.930 1.914 -25.958 1.00 93.81 72 VAL A CA 1
ATOM 551 C C . VAL A 1 72 ? 17.905 2.631 -27.307 1.00 93.81 72 VAL A C 1
ATOM 553 O O . VAL A 1 72 ? 18.617 2.202 -28.221 1.00 93.81 72 VAL A O 1
ATOM 556 N N . GLU A 1 73 ? 17.188 3.750 -27.424 1.00 92.12 73 GLU A N 1
ATOM 557 C CA . GLU A 1 73 ? 17.130 4.557 -28.648 1.00 92.12 73 GLU A CA 1
ATOM 558 C C . GLU A 1 73 ? 18.515 5.099 -29.038 1.00 92.12 73 GLU A C 1
ATOM 560 O O . GLU A 1 73 ? 18.960 4.952 -30.187 1.00 92.12 73 GLU A O 1
ATOM 565 N N . PHE A 1 74 ? 19.258 5.649 -28.074 1.00 89.88 74 PHE A N 1
ATOM 566 C CA . PHE A 1 74 ? 20.615 6.144 -28.306 1.00 89.88 74 PHE A CA 1
ATOM 567 C C . PHE A 1 74 ? 21.563 5.032 -28.770 1.00 89.88 74 PHE A C 1
ATOM 569 O O . PHE A 1 74 ? 22.340 5.203 -29.719 1.00 89.88 74 PHE A O 1
ATOM 576 N N . THR A 1 75 ? 21.498 3.867 -28.121 1.00 92.44 75 THR A N 1
ATOM 577 C CA . THR A 1 75 ? 22.318 2.706 -28.490 1.00 92.44 75 THR A CA 1
ATOM 578 C C . THR A 1 75 ? 21.953 2.194 -29.884 1.00 92.44 75 THR A C 1
ATOM 580 O O . THR A 1 75 ? 22.852 1.911 -30.682 1.00 92.44 75 THR A O 1
ATOM 583 N N . GLY A 1 76 ? 20.659 2.143 -30.213 1.00 92.44 76 GLY A N 1
ATOM 584 C CA . GLY A 1 76 ? 20.161 1.778 -31.539 1.00 92.44 76 GLY A CA 1
ATOM 585 C C . GLY A 1 76 ? 20.677 2.718 -32.627 1.00 92.44 76 GLY A C 1
ATOM 586 O O . GLY A 1 76 ? 21.263 2.264 -33.613 1.00 92.44 76 GLY A O 1
ATOM 587 N N . SER A 1 77 ? 20.570 4.027 -32.403 1.00 92.25 77 SER A N 1
ATOM 588 C CA . SER A 1 77 ? 21.070 5.061 -33.317 1.00 92.25 77 SER A CA 1
ATOM 589 C C . SER A 1 77 ? 22.576 4.931 -33.560 1.00 92.25 77 SER A C 1
ATOM 591 O O . SER A 1 77 ? 23.045 4.950 -34.702 1.00 92.25 77 SER A O 1
ATOM 593 N N . ARG A 1 78 ? 23.364 4.710 -32.500 1.00 92.12 78 ARG A N 1
ATOM 594 C CA . ARG A 1 78 ? 24.814 4.486 -32.625 1.00 92.12 78 ARG A CA 1
ATOM 595 C C . ARG A 1 78 ? 25.143 3.225 -33.412 1.00 92.12 78 ARG A C 1
ATOM 597 O O . ARG A 1 78 ? 26.062 3.257 -34.230 1.00 92.12 78 ARG A O 1
ATOM 604 N N . MET A 1 79 ? 24.413 2.134 -33.190 1.00 92.06 79 MET A N 1
ATOM 605 C CA . MET A 1 79 ? 24.617 0.890 -33.931 1.00 92.06 79 MET A CA 1
ATOM 606 C C . MET A 1 79 ? 24.325 1.078 -35.425 1.00 92.06 79 MET A C 1
ATOM 608 O O . MET A 1 79 ? 25.133 0.659 -36.253 1.00 92.06 79 MET A O 1
ATOM 612 N N . GLN A 1 80 ? 23.235 1.767 -35.778 1.00 90.31 80 GLN A N 1
ATOM 613 C CA . GLN A 1 80 ? 22.905 2.081 -37.173 1.00 90.31 80 GLN A CA 1
ATOM 614 C C . GLN A 1 80 ? 23.993 2.925 -37.843 1.00 90.31 80 GLN A C 1
ATOM 616 O O . GLN A 1 80 ? 24.417 2.629 -38.962 1.00 90.31 80 GLN A 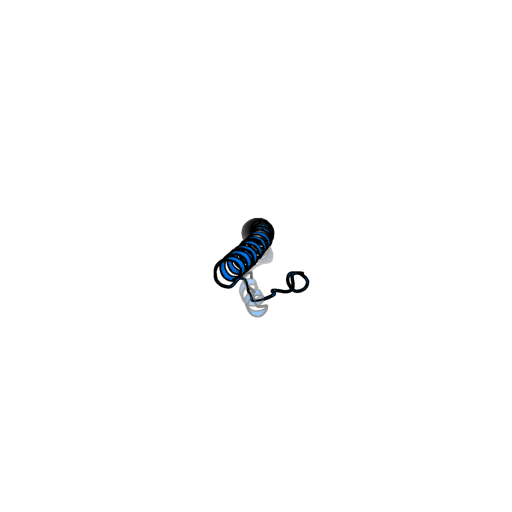O 1
ATOM 621 N N . VAL A 1 81 ? 24.497 3.945 -37.146 1.00 88.56 81 VAL A N 1
ATOM 622 C CA . VAL A 1 81 ? 25.589 4.790 -37.642 1.00 88.56 81 VAL A CA 1
ATOM 623 C C . VAL A 1 81 ? 26.863 3.970 -37.862 1.00 88.56 81 VAL A C 1
ATOM 625 O O . VAL A 1 81 ? 27.474 4.073 -38.927 1.00 88.56 81 VAL A O 1
ATOM 628 N N . LEU A 1 82 ? 27.251 3.124 -36.901 1.00 89.94 82 LEU A N 1
ATOM 629 C CA . LEU A 1 82 ? 28.416 2.241 -37.035 1.00 89.94 82 LEU A CA 1
ATOM 630 C C . LEU A 1 82 ? 28.264 1.266 -38.205 1.00 89.94 82 LEU A C 1
ATOM 632 O O . LEU A 1 82 ? 29.204 1.084 -38.977 1.00 89.94 82 LEU A O 1
ATOM 636 N N . PHE A 1 83 ? 27.079 0.685 -38.377 1.00 89.00 83 PHE A N 1
ATOM 637 C CA . PHE A 1 83 ? 26.779 -0.195 -39.501 1.00 89.00 83 PHE A CA 1
ATOM 638 C C . PHE A 1 83 ? 26.884 0.539 -40.844 1.00 89.00 83 PHE A C 1
ATOM 640 O O . PHE A 1 83 ? 27.504 0.037 -41.782 1.00 89.00 83 PHE A O 1
ATOM 647 N N . CYS A 1 84 ? 26.363 1.765 -40.922 1.00 83.81 84 CYS A N 1
ATOM 648 C CA . CYS A 1 84 ? 26.444 2.601 -42.116 1.00 83.81 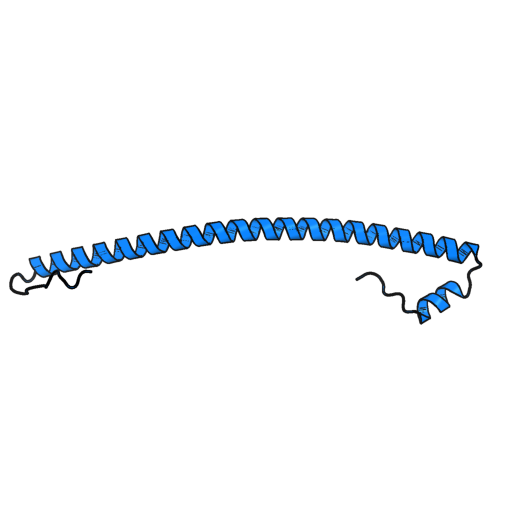84 CYS A CA 1
ATOM 649 C C . CYS A 1 84 ? 27.901 2.964 -42.464 1.00 83.81 84 CYS A C 1
ATOM 651 O O . CYS A 1 84 ? 28.302 2.871 -43.629 1.00 83.81 84 CYS A O 1
ATOM 653 N N . TYR A 1 85 ? 28.731 3.286 -41.463 1.00 86.81 85 TYR A N 1
ATOM 654 C CA . TYR A 1 85 ? 30.174 3.471 -41.657 1.00 86.81 85 TYR A CA 1
ATOM 655 C C . TYR A 1 85 ? 30.862 2.188 -42.135 1.00 86.81 85 TYR A C 1
ATOM 657 O O . TYR A 1 85 ? 31.640 2.236 -43.088 1.00 86.81 85 TYR A O 1
ATOM 665 N N . HIS A 1 86 ? 30.558 1.042 -41.521 1.00 87.81 86 HIS A N 1
ATOM 666 C CA . HIS A 1 86 ? 31.148 -0.245 -41.890 1.00 87.81 86 HIS A CA 1
ATOM 667 C C . HIS A 1 86 ? 30.810 -0.645 -43.335 1.00 87.81 86 HIS A C 1
ATOM 669 O O . HIS A 1 86 ? 31.694 -1.076 -44.078 1.00 87.81 86 HIS A O 1
ATOM 675 N N . ILE A 1 87 ? 29.556 -0.466 -43.765 1.00 82.06 87 ILE A N 1
ATOM 676 C CA . ILE A 1 87 ? 29.142 -0.697 -45.157 1.00 82.06 87 ILE A CA 1
ATOM 677 C C . ILE A 1 87 ? 29.844 0.275 -46.099 1.00 82.06 87 ILE A C 1
ATOM 679 O O . ILE A 1 87 ? 30.354 -0.160 -47.127 1.00 82.06 87 ILE A O 1
ATOM 683 N N . SER A 1 88 ? 29.902 1.564 -45.758 1.00 83.00 88 SER A N 1
ATOM 684 C CA . SER A 1 88 ? 30.553 2.576 -46.601 1.00 83.00 88 SER A CA 1
ATOM 685 C C . SER A 1 88 ? 32.043 2.280 -46.801 1.00 83.00 88 SER A C 1
ATOM 687 O O . SER A 1 88 ? 32.575 2.494 -47.889 1.00 83.00 88 SER A O 1
ATOM 689 N N . PHE A 1 89 ? 32.707 1.747 -45.771 1.00 84.38 89 PHE A N 1
ATOM 690 C CA . PHE A 1 89 ? 34.097 1.300 -45.837 1.00 84.38 89 PHE A CA 1
ATOM 691 C C . PHE A 1 89 ? 34.261 0.005 -46.648 1.00 84.38 89 PHE A C 1
ATOM 693 O O . PHE A 1 89 ? 35.152 -0.089 -47.488 1.00 84.38 89 PHE A O 1
ATOM 700 N N . SER A 1 90 ? 33.384 -0.979 -46.431 1.00 88.19 90 SER A N 1
ATOM 701 C CA . SER A 1 90 ? 33.447 -2.285 -47.105 1.00 88.19 90 SER A CA 1
ATOM 702 C C . SER A 1 90 ? 33.016 -2.223 -48.578 1.00 88.19 90 SER A C 1
ATOM 704 O O . SER A 1 90 ? 33.495 -3.007 -49.395 1.00 88.19 90 SER A O 1
ATOM 706 N N . PHE A 1 91 ? 32.129 -1.288 -48.939 1.00 84.25 91 PHE A N 1
ATOM 707 C CA . PHE A 1 91 ? 31.526 -1.161 -50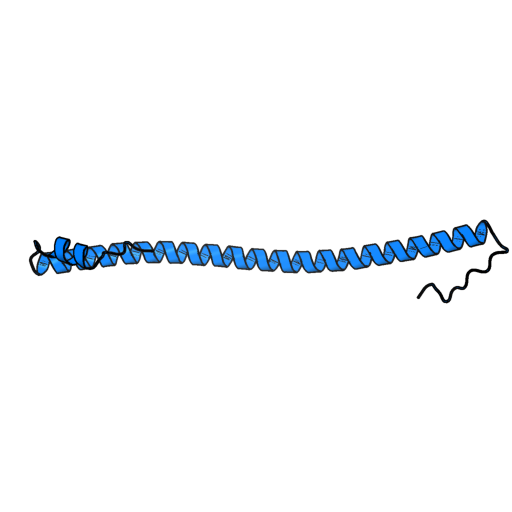.270 1.00 84.25 91 PHE A CA 1
ATOM 708 C C . PHE A 1 91 ? 31.461 0.312 -50.737 1.00 84.25 91 PHE A C 1
ATOM 710 O O . PHE A 1 91 ? 30.387 0.917 -50.756 1.00 84.25 91 PHE A O 1
ATOM 717 N N . PRO A 1 92 ? 32.574 0.893 -51.226 1.00 77.50 92 PRO A N 1
ATOM 718 C CA . PRO A 1 92 ? 32.667 2.327 -51.541 1.00 77.50 92 PRO A CA 1
ATOM 719 C C . PRO A 1 92 ? 31.790 2.799 -52.716 1.00 77.50 92 PRO A C 1
ATOM 721 O O . PRO A 1 92 ? 31.624 3.999 -52.930 1.00 77.50 92 PRO A O 1
ATOM 724 N N . ARG A 1 93 ? 31.255 1.873 -53.526 1.00 78.69 93 ARG A N 1
ATOM 725 C CA . ARG A 1 93 ? 30.391 2.185 -54.681 1.00 78.69 93 ARG A CA 1
ATOM 726 C C . ARG A 1 93 ? 28.893 2.211 -54.361 1.00 78.69 93 ARG A C 1
ATOM 728 O O . ARG A 1 93 ? 28.114 2.601 -55.229 1.00 78.69 93 ARG A O 1
ATOM 735 N N . VAL A 1 94 ? 28.481 1.834 -53.151 1.00 72.62 94 VAL A N 1
ATOM 736 C CA . VAL A 1 94 ? 27.076 1.884 -52.722 1.00 72.62 94 VAL A CA 1
ATOM 737 C C . VAL A 1 94 ? 26.795 3.264 -52.120 1.00 72.62 94 VAL A C 1
ATOM 739 O O . VAL A 1 94 ? 27.338 3.611 -51.076 1.00 72.62 94 VAL A O 1
ATOM 742 N N . ARG A 1 95 ? 25.954 4.083 -52.770 1.00 63.31 95 ARG A N 1
ATOM 743 C CA . ARG A 1 95 ? 25.514 5.370 -52.201 1.00 63.31 95 ARG A CA 1
ATOM 744 C C . ARG A 1 95 ? 24.413 5.135 -51.168 1.00 63.31 95 ARG A C 1
ATOM 746 O O . ARG A 1 95 ? 23.267 4.906 -51.543 1.00 63.31 95 ARG A O 1
ATOM 753 N N . PHE A 1 96 ? 24.747 5.248 -49.886 1.00 64.50 96 PHE A N 1
ATOM 754 C CA . PHE A 1 96 ? 23.750 5.347 -48.821 1.00 64.50 96 PHE A CA 1
ATOM 755 C C . PHE A 1 96 ? 23.251 6.791 -48.707 1.00 64.50 96 PHE A C 1
ATOM 757 O O . PHE A 1 96 ? 24.038 7.726 -48.553 1.00 64.50 96 PHE A O 1
ATOM 764 N N . ASN A 1 97 ? 21.937 6.986 -48.820 1.00 59.91 97 ASN A N 1
ATOM 765 C CA . ASN A 1 97 ? 21.327 8.304 -48.703 1.00 59.91 97 ASN A CA 1
ATOM 766 C C . ASN A 1 97 ? 21.177 8.670 -47.217 1.00 59.91 97 ASN A C 1
ATOM 768 O O . ASN A 1 97 ? 20.413 8.041 -46.491 1.00 59.91 97 ASN A O 1
ATOM 772 N N . ARG A 1 98 ? 21.915 9.691 -46.766 1.00 58.06 98 ARG A N 1
ATOM 773 C CA . ARG A 1 98 ? 21.935 10.143 -45.363 1.00 58.06 98 ARG A CA 1
ATOM 774 C C . ARG A 1 98 ? 20.600 10.748 -44.890 1.00 58.06 98 ARG A C 1
ATOM 776 O O . ARG A 1 98 ? 20.437 10.930 -43.693 1.00 58.06 98 ARG A O 1
ATOM 783 N N . SER A 1 99 ? 19.652 11.027 -45.795 1.00 58.28 99 SER A N 1
ATOM 784 C CA . SER A 1 99 ? 18.309 11.535 -45.457 1.00 58.28 99 SER A CA 1
ATOM 785 C C . SER A 1 99 ? 17.338 10.491 -44.887 1.00 58.28 99 SER A C 1
ATOM 787 O O . SER A 1 99 ? 16.260 10.880 -44.466 1.00 58.28 99 SER A O 1
ATOM 789 N N . LEU A 1 100 ? 17.684 9.198 -44.860 1.00 55.28 100 LEU A N 1
ATOM 790 C CA . LEU A 1 100 ? 16.855 8.129 -44.264 1.00 55.28 100 LEU A CA 1
ATOM 791 C C . LEU A 1 100 ? 17.197 7.825 -42.789 1.00 55.28 100 LEU A C 1
ATOM 793 O O . LEU A 1 100 ? 16.735 6.828 -42.251 1.00 55.28 100 LEU A O 1
ATOM 797 N N . LEU A 1 101 ? 18.046 8.645 -42.161 1.00 54.56 101 LEU A N 1
ATOM 798 C CA . LEU A 1 101 ? 18.512 8.501 -40.771 1.00 54.56 101 LEU A CA 1
ATOM 799 C C . LEU A 1 101 ? 17.828 9.488 -39.797 1.00 54.56 101 LEU A C 1
ATOM 801 O O . LEU A 1 101 ? 18.375 9.743 -38.727 1.00 54.56 101 LEU A O 1
ATOM 805 N N . TYR A 1 102 ? 16.677 10.053 -40.180 1.00 44.31 102 TYR A N 1
ATOM 806 C CA . TYR A 1 102 ? 15.834 10.910 -39.337 1.00 44.31 102 TYR A CA 1
ATOM 807 C C . TYR A 1 102 ? 14.487 10.250 -39.079 1.00 44.31 102 TYR A C 1
ATOM 809 O O . TYR A 1 102 ? 13.927 9.699 -40.055 1.00 44.31 102 TYR A O 1
#

Organism: Opuntia streptacantha (NCBI:txid393608)

InterPro domains:
  IPR000727 Target SNARE coiled-coil homology domain [PS50192] (27-80)